Protein AF-A0A851CUE0-F1 (afdb_monomer_lite)

Radius of gyration: 18.47 Å; chains: 1; bounding box: 61×40×38 Å

Foldseek 3Di:
DDDDDDDDPPPPPVCVVQVLPLPDPQPPDDPDDDPVSVQVNVQVVLCSLLPPQPPQDRPHPPPSCQLLLSLVSNLCSVVVPLDDSVPDDSVPSVVSNVSSVVSD

InterPro domains:
  IPR001715 Calponin homology domain [PF00307] (38-104)
  IPR001715 Calponin homology domain [PS50021] (36-104)
  IPR036872 CH domain superfamily [G3DSA:1.10.418.10] (35-104)
  IPR036872 CH domain superfamily [SSF47576] (30-104)
  IPR050540 F-actin Monooxygenase Mical [PTHR23167] (35-104)

pLDDT: mean 77.28, std 21.57, range [30.95, 95.94]

Secondary structure (DSSP, 8-state):
--------SSSSHHHHHT----SSPPP-------HHHHHHHHHHHHHHHTTT-TT----SSSGGGTTSHHHHHHHHTT-TTSS-GGG--TT-HHHHHHHHHHH-

Sequence (104 aa):
RQHAGSRAYGRSAILEKFGGAAKGPAPHLRRSGGAATVKTMLLEWCRARTRGYPNVDVQNFSGSWGSGLAFCALLHSFFPDAFDFGALEPDTRRHNFALAFATA

Structure (mmCIF, N/CA/C/O backbone):
data_AF-A0A851CUE0-F1
#
_entry.id   AF-A0A851CUE0-F1
#
loop_
_atom_site.group_PDB
_atom_site.id
_atom_site.type_symbol
_atom_site.label_atom_id
_atom_site.label_alt_id
_atom_site.label_comp_id
_atom_site.label_asym_id
_atom_site.label_entity_id
_atom_site.label_seq_id
_atom_site.pdbx_PDB_ins_code
_atom_site.Cartn_x
_atom_site.Cartn_y
_atom_site.Cartn_z
_atom_site.occupancy
_atom_site.B_iso_or_equiv
_atom_site.auth_seq_id
_atom_site.auth_comp_id
_atom_site.auth_asym_id
_atom_site.auth_atom_id
_atom_site.pdbx_PDB_model_num
ATOM 1 N N . ARG A 1 1 ? -49.590 29.820 12.845 1.00 36.06 1 ARG A N 1
ATOM 2 C CA . ARG A 1 1 ? -49.444 28.612 13.696 1.00 36.06 1 ARG A CA 1
ATOM 3 C C . ARG A 1 1 ? -48.078 28.010 13.405 1.00 36.06 1 ARG A C 1
ATOM 5 O O . ARG A 1 1 ? -47.671 28.008 12.255 1.00 36.06 1 ARG A O 1
ATOM 12 N N . GLN A 1 2 ? -47.366 27.666 14.470 1.00 38.31 2 GLN A N 1
ATOM 13 C CA . GLN A 1 2 ? -45.944 27.330 14.535 1.00 38.31 2 GLN A CA 1
ATOM 14 C C . GLN A 1 2 ? -45.619 26.023 13.794 1.00 38.31 2 GLN A C 1
ATOM 16 O O . GLN A 1 2 ? -46.457 25.132 13.782 1.00 38.31 2 GLN A O 1
ATOM 21 N N . HIS A 1 3 ? -44.397 25.890 13.271 1.00 31.59 3 HIS A N 1
ATOM 22 C CA . HIS A 1 3 ? -43.470 24.858 13.749 1.00 31.59 3 HIS A CA 1
ATOM 23 C C . HIS A 1 3 ? -42.019 25.233 13.412 1.00 31.59 3 HIS A C 1
ATOM 25 O O . HIS A 1 3 ? -41.654 25.488 12.268 1.00 31.59 3 HIS A O 1
ATOM 31 N N . ALA A 1 4 ? -41.226 25.308 14.476 1.00 36.03 4 ALA A N 1
ATOM 32 C CA . ALA A 1 4 ? -39.789 25.506 14.505 1.00 36.03 4 ALA A CA 1
ATOM 33 C C . ALA A 1 4 ? -39.042 24.196 14.205 1.00 36.03 4 ALA A C 1
ATOM 35 O O . ALA A 1 4 ? -39.575 23.114 14.451 1.00 36.03 4 ALA A O 1
ATOM 36 N N . GLY A 1 5 ? -37.778 24.300 13.782 1.00 30.95 5 GLY A N 1
ATOM 37 C CA . GLY A 1 5 ? -36.873 23.151 13.745 1.00 30.95 5 GLY A CA 1
ATOM 38 C C . GLY A 1 5 ? -35.590 23.352 12.940 1.00 30.95 5 GLY A C 1
ATOM 39 O O . GLY A 1 5 ? -35.399 22.694 11.926 1.00 30.95 5 GLY A O 1
ATOM 40 N N . SER A 1 6 ? -34.677 24.212 13.404 1.00 46.62 6 SER A N 1
ATOM 41 C CA . SER A 1 6 ? -33.253 24.114 13.038 1.00 46.62 6 SER A CA 1
ATOM 42 C C . SER A 1 6 ? -32.718 22.728 13.401 1.00 46.62 6 SER A C 1
ATOM 44 O O . SER A 1 6 ? -32.863 22.342 14.560 1.00 46.62 6 SER A O 1
ATOM 46 N N . ARG A 1 7 ? -32.017 22.031 12.489 1.00 35.38 7 ARG A N 1
ATOM 47 C CA . ARG A 1 7 ? -30.868 21.166 12.845 1.00 35.38 7 ARG A CA 1
ATOM 48 C C . ARG A 1 7 ? -30.096 20.616 11.633 1.00 35.38 7 ARG A C 1
ATOM 50 O O . ARG A 1 7 ? -30.498 19.662 10.987 1.00 35.38 7 ARG A O 1
ATOM 57 N N . ALA A 1 8 ? -28.911 21.195 11.438 1.00 44.97 8 ALA A N 1
ATOM 58 C CA . ALA A 1 8 ? -27.653 20.493 11.171 1.00 44.97 8 ALA A CA 1
ATOM 59 C C . ALA A 1 8 ? -27.599 19.491 9.994 1.00 44.97 8 ALA A C 1
ATOM 61 O O . ALA A 1 8 ? -27.353 18.302 10.191 1.00 44.97 8 ALA A O 1
ATOM 62 N N . TYR A 1 9 ? -27.637 19.999 8.760 1.00 41.44 9 TYR A N 1
ATOM 63 C CA . TYR A 1 9 ? -27.156 19.281 7.567 1.00 41.44 9 TYR A CA 1
ATOM 64 C C . TYR A 1 9 ? -25.620 19.338 7.482 1.00 41.44 9 TYR A C 1
ATOM 66 O O . TYR A 1 9 ? -25.039 19.960 6.602 1.00 41.44 9 TYR A O 1
ATOM 74 N N . GLY A 1 10 ? -24.932 18.771 8.474 1.00 49.66 10 GLY A N 1
ATOM 75 C CA . GLY A 1 10 ? -23.477 18.941 8.570 1.00 49.66 10 GLY A CA 1
ATOM 76 C C . GLY A 1 10 ? -22.710 17.795 9.204 1.00 49.66 10 GLY A C 1
ATOM 77 O O . GLY A 1 10 ? -21.535 17.966 9.505 1.00 49.66 10 GLY A O 1
ATOM 78 N N . ARG A 1 11 ? -23.345 16.644 9.466 1.00 48.44 11 ARG A N 1
ATOM 79 C CA . ARG A 1 11 ? -22.667 15.545 10.179 1.00 48.44 11 ARG A CA 1
ATOM 80 C C . ARG A 1 11 ? -22.729 14.182 9.487 1.00 48.44 11 ARG A C 1
ATOM 82 O O . ARG A 1 11 ? -21.848 13.373 9.745 1.00 48.44 11 ARG A O 1
ATOM 89 N N . SER A 1 12 ? -23.676 13.940 8.578 1.00 41.19 12 SER A N 1
ATOM 90 C CA . SER A 1 12 ? -23.880 12.593 8.011 1.00 41.19 12 SER A CA 1
ATOM 91 C C . SER A 1 12 ? -23.150 12.324 6.688 1.00 41.19 12 SER A C 1
ATOM 93 O O . SER A 1 12 ? -22.852 11.174 6.396 1.00 41.19 12 SER A O 1
ATOM 95 N N . ALA A 1 13 ? -22.780 13.348 5.911 1.00 47.41 13 ALA A N 1
ATOM 96 C CA . ALA A 1 13 ? -22.166 13.135 4.590 1.00 4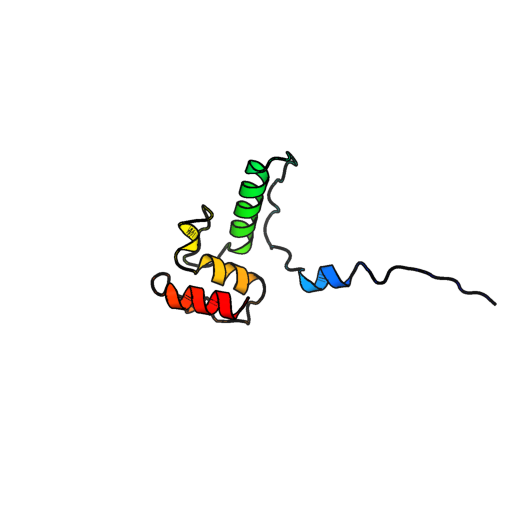7.41 13 ALA A CA 1
ATOM 97 C C . ALA A 1 13 ? -20.684 12.706 4.641 1.00 47.41 13 ALA A C 1
ATOM 99 O O . ALA A 1 13 ? -20.162 12.139 3.684 1.00 47.41 13 ALA A O 1
ATOM 100 N N . ILE A 1 14 ? -19.993 12.962 5.757 1.00 49.25 14 ILE A N 1
ATOM 101 C CA . ILE A 1 14 ? -18.577 12.588 5.924 1.00 49.25 14 ILE A CA 1
ATOM 102 C C . ILE A 1 14 ? -18.446 11.113 6.341 1.00 49.25 14 ILE A C 1
ATOM 104 O O . ILE A 1 14 ? -17.440 10.479 6.032 1.00 49.25 14 ILE A O 1
ATOM 108 N N . LEU A 1 15 ? -19.474 10.545 6.987 1.00 47.97 15 LEU A N 1
ATOM 109 C CA . LEU A 1 15 ? -19.458 9.151 7.435 1.00 47.97 15 LEU A CA 1
ATOM 110 C C . LEU A 1 15 ? -19.690 8.162 6.281 1.00 47.97 15 LEU A C 1
ATOM 112 O O . LEU A 1 15 ? -19.143 7.067 6.325 1.00 47.97 15 LEU A O 1
ATOM 116 N N . GLU A 1 16 ? -20.426 8.550 5.234 1.00 47.41 16 GLU A N 1
ATOM 117 C CA . GLU A 1 16 ? -20.570 7.708 4.036 1.00 47.41 16 GLU A CA 1
ATOM 118 C C . GLU A 1 16 ? -19.338 7.762 3.125 1.00 47.41 16 GLU A C 1
ATOM 120 O O . GLU A 1 16 ? -18.909 6.731 2.619 1.00 47.41 16 GLU A O 1
ATOM 125 N N . LYS A 1 17 ? -18.705 8.933 2.956 1.00 45.69 17 LYS A N 1
ATOM 126 C CA . LYS A 1 17 ? -17.577 9.084 2.016 1.00 45.69 17 LYS A CA 1
ATOM 127 C C . LYS A 1 17 ? -16.263 8.423 2.448 1.00 45.69 17 LYS A C 1
ATOM 129 O O . LYS A 1 17 ? -15.412 8.195 1.598 1.00 45.69 17 LYS A O 1
ATOM 134 N N . PHE A 1 18 ? -16.085 8.110 3.732 1.00 47.34 18 PHE A N 1
ATOM 135 C CA . PHE A 1 18 ? -14.858 7.477 4.247 1.00 47.34 18 PHE A CA 1
ATOM 136 C C . PHE A 1 18 ? -15.142 6.303 5.205 1.00 47.34 18 PHE A C 1
ATOM 138 O O . PHE A 1 18 ? -14.264 5.855 5.945 1.00 47.34 18 PHE A O 1
ATOM 145 N N . GLY A 1 19 ? -16.374 5.786 5.191 1.00 40.72 19 GLY A N 1
ATOM 146 C CA . GLY A 1 19 ? -16.902 4.780 6.113 1.00 40.72 19 GLY A CA 1
ATOM 147 C C . GLY A 1 19 ? -16.506 3.337 5.809 1.00 40.72 19 GLY A C 1
ATOM 148 O O . GLY A 1 19 ? -17.349 2.448 5.840 1.00 40.72 19 GLY A O 1
ATOM 149 N N . GLY A 1 20 ? -15.229 3.067 5.552 1.00 40.97 20 GLY A N 1
ATOM 150 C CA . GLY A 1 20 ? -14.709 1.705 5.611 1.00 40.97 20 GLY A CA 1
ATOM 151 C C . GLY A 1 20 ? -14.307 1.378 7.044 1.00 40.97 20 GLY A C 1
ATOM 152 O O . GLY A 1 20 ? -13.146 1.572 7.401 1.00 40.97 20 GLY A O 1
ATOM 153 N N . ALA A 1 21 ? -15.234 0.893 7.875 1.00 45.53 21 ALA A N 1
ATOM 154 C CA . ALA A 1 21 ? -14.877 0.321 9.171 1.00 45.53 21 ALA A CA 1
ATOM 155 C C . ALA A 1 21 ? -13.848 -0.793 8.930 1.00 45.53 21 ALA A C 1
ATOM 157 O O . ALA A 1 21 ? -14.167 -1.823 8.336 1.00 45.53 21 ALA A O 1
ATOM 158 N N . ALA A 1 22 ? -12.593 -0.561 9.324 1.00 53.12 22 ALA A N 1
ATOM 159 C CA . ALA A 1 22 ? -11.568 -1.590 9.283 1.00 53.12 22 ALA A CA 1
ATOM 160 C C . ALA A 1 22 ? -12.085 -2.765 10.122 1.00 53.12 22 ALA A C 1
ATOM 162 O O . ALA A 1 22 ? -12.232 -2.642 11.337 1.00 53.12 22 ALA A O 1
ATOM 163 N N . LYS A 1 23 ? -12.441 -3.877 9.471 1.00 49.34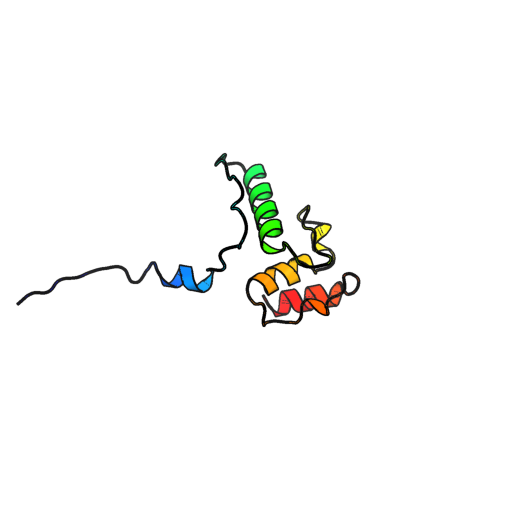 23 LYS A N 1
ATOM 164 C CA . LYS A 1 23 ? -12.879 -5.102 10.143 1.00 49.34 23 LYS A CA 1
ATOM 165 C C . LYS A 1 23 ? -11.659 -5.734 10.813 1.00 49.34 23 LYS A C 1
ATOM 167 O O . LYS A 1 23 ? -11.011 -6.618 10.268 1.00 49.34 23 LYS A O 1
ATOM 172 N N . GLY A 1 24 ? -11.308 -5.225 11.984 1.00 51.88 24 GLY A N 1
ATOM 173 C CA . GLY A 1 24 ? -10.215 -5.709 12.811 1.00 51.88 24 GLY A CA 1
ATOM 174 C C . GLY A 1 24 ? -10.284 -5.055 14.188 1.00 51.88 24 GLY A C 1
ATOM 175 O O . GLY A 1 24 ? -10.837 -3.960 14.303 1.00 51.88 24 GLY A O 1
ATOM 176 N N . PRO A 1 25 ? -9.771 -5.711 15.243 1.00 43.94 25 PRO A N 1
ATOM 177 C CA . PRO A 1 25 ? -9.709 -5.103 16.565 1.00 43.94 25 PRO A CA 1
ATOM 178 C C . PRO A 1 25 ? -9.009 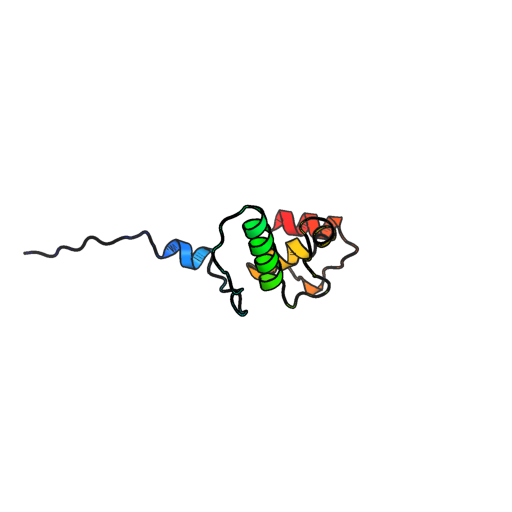-3.748 16.448 1.00 43.94 25 PRO A C 1
ATOM 180 O O . PRO A 1 25 ? -7.897 -3.665 15.919 1.00 43.94 25 PRO A O 1
ATOM 183 N N . ALA A 1 26 ? -9.698 -2.689 16.878 1.00 53.94 26 ALA A N 1
ATOM 184 C CA . ALA A 1 26 ? -9.127 -1.353 16.908 1.00 53.94 26 ALA A CA 1
ATOM 185 C C . ALA A 1 26 ? -7.824 -1.414 17.721 1.00 53.94 26 ALA A C 1
ATOM 187 O O . ALA A 1 26 ? -7.835 -1.995 18.812 1.00 53.94 26 ALA A O 1
ATOM 188 N N . PRO A 1 27 ? -6.706 -0.867 17.210 1.00 56.97 27 PRO A N 1
ATOM 189 C CA . PRO A 1 27 ? -5.459 -0.861 17.958 1.00 56.97 27 PRO A CA 1
ATOM 190 C C . PRO A 1 27 ? -5.712 -0.218 19.324 1.00 56.97 27 PRO A C 1
ATOM 192 O O . PRO A 1 27 ? -6.437 0.777 19.420 1.00 56.97 27 PRO A O 1
ATOM 195 N N . HIS A 1 28 ? -5.173 -0.822 20.388 1.00 57.12 28 HIS A N 1
ATOM 196 C CA . HIS A 1 28 ? -5.311 -0.344 21.764 1.00 57.12 28 HIS A CA 1
ATOM 197 C C . HIS A 1 28 ? -4.588 0.999 21.921 1.00 57.12 28 HIS A C 1
ATOM 199 O O . HIS A 1 28 ? -3.462 1.096 22.405 1.00 57.12 28 HIS A O 1
ATOM 205 N N . LEU A 1 29 ? -5.256 2.056 21.473 1.00 56.53 29 LEU A N 1
ATOM 206 C CA . LEU A 1 29 ? -4.688 3.374 21.327 1.00 56.53 29 LEU A CA 1
ATOM 207 C C . LEU A 1 29 ? -4.713 4.113 22.667 1.00 56.53 29 LEU A C 1
ATOM 209 O O . LEU A 1 29 ? -5.663 4.831 22.988 1.00 56.53 29 LEU A O 1
ATOM 213 N N . ARG A 1 30 ? -3.652 3.969 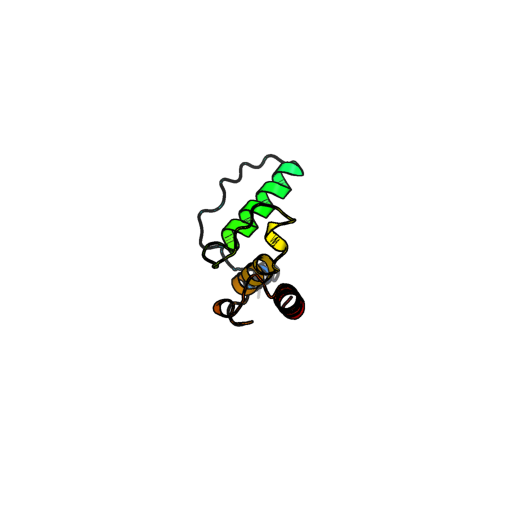23.467 1.00 60.22 30 ARG A N 1
ATOM 214 C CA . ARG A 1 30 ? -3.433 4.868 24.608 1.00 60.22 30 ARG A CA 1
ATOM 215 C C . ARG A 1 30 ? -2.982 6.224 24.068 1.00 60.22 30 ARG A C 1
ATOM 217 O O . ARG A 1 30 ? -1.903 6.359 23.501 1.00 60.22 30 ARG A O 1
ATOM 224 N N . ARG A 1 31 ? -3.842 7.231 24.231 1.00 55.41 31 ARG A N 1
ATOM 225 C CA . ARG A 1 31 ? -3.625 8.626 23.823 1.00 55.41 31 ARG A CA 1
ATOM 226 C C . ARG A 1 31 ? -2.443 9.232 24.594 1.00 55.41 31 ARG A C 1
ATOM 228 O O . ARG A 1 31 ? -2.630 9.824 25.648 1.00 55.41 31 ARG A O 1
ATOM 235 N N . SER A 1 32 ? -1.232 9.080 24.067 1.00 59.12 32 SER A N 1
ATOM 236 C CA . SER A 1 32 ? -0.029 9.789 24.513 1.00 59.12 32 SER A CA 1
ATOM 237 C C . SER A 1 32 ? 0.533 10.559 23.318 1.00 59.12 32 SER A C 1
ATOM 239 O O . SER A 1 32 ? 1.091 9.980 22.387 1.00 59.12 32 SER A O 1
ATOM 241 N N . GLY A 1 33 ? 0.254 11.863 23.273 1.00 63.53 33 GLY A N 1
ATOM 242 C CA . GLY A 1 33 ? 0.532 12.724 22.125 1.00 63.53 33 GLY A CA 1
ATOM 243 C C . GLY A 1 33 ? 2.026 12.974 21.925 1.00 63.53 33 GLY A C 1
ATOM 244 O O . GLY A 1 33 ? 2.649 13.671 22.716 1.00 63.53 33 GLY A O 1
ATOM 245 N N . GLY A 1 34 ? 2.575 12.440 20.835 1.00 71.81 34 GLY A N 1
ATOM 246 C CA . GLY A 1 34 ? 3.922 12.716 20.340 1.00 71.81 34 GLY A CA 1
ATOM 247 C C . GLY A 1 34 ? 4.050 12.286 18.876 1.00 71.81 34 GLY A C 1
ATOM 248 O O . GLY A 1 34 ? 3.344 11.380 18.434 1.00 71.81 34 GLY A O 1
ATOM 249 N N . ALA A 1 35 ? 4.934 12.919 18.097 1.00 66.81 35 ALA A N 1
ATOM 250 C CA . ALA A 1 35 ? 5.107 12.606 16.670 1.00 66.81 35 ALA A CA 1
ATOM 251 C C . ALA A 1 35 ? 5.554 11.150 16.423 1.00 66.81 35 ALA A C 1
ATOM 253 O O . ALA A 1 35 ? 5.149 10.536 15.436 1.00 66.81 35 ALA A O 1
ATOM 254 N N . ALA A 1 36 ? 6.344 10.577 17.341 1.00 69.25 36 ALA A N 1
ATOM 255 C CA . ALA A 1 36 ? 6.687 9.155 17.333 1.00 69.25 36 ALA A CA 1
ATOM 256 C C . ALA A 1 36 ? 5.438 8.274 17.514 1.00 69.25 36 ALA A C 1
ATOM 258 O O . ALA A 1 36 ? 5.261 7.314 16.770 1.00 69.25 36 ALA A O 1
ATOM 259 N N . THR A 1 37 ? 4.523 8.659 18.411 1.00 81.38 37 THR A N 1
ATOM 260 C CA . THR A 1 37 ? 3.236 7.978 18.592 1.00 81.38 37 THR A CA 1
ATOM 261 C C . THR A 1 37 ? 2.389 8.050 17.324 1.00 81.38 37 THR A C 1
ATOM 263 O O . THR A 1 37 ? 1.877 7.029 16.885 1.00 81.38 37 THR A O 1
ATOM 266 N N . VAL A 1 38 ? 2.288 9.218 16.678 1.00 87.75 38 VAL A N 1
ATOM 267 C CA . VAL A 1 38 ? 1.489 9.384 15.447 1.00 87.75 38 VAL A CA 1
ATOM 268 C C . VAL A 1 38 ? 2.009 8.503 14.309 1.00 87.75 38 VAL A C 1
ATOM 270 O O . VAL A 1 38 ? 1.213 7.865 13.621 1.00 87.75 38 VAL A O 1
ATOM 273 N N . LYS A 1 39 ? 3.334 8.418 14.126 1.00 87.88 39 LYS A N 1
ATOM 274 C CA . LYS A 1 39 ? 3.933 7.524 13.120 1.00 87.88 39 LYS A CA 1
ATOM 275 C C . LYS A 1 39 ? 3.581 6.061 13.386 1.00 87.88 39 LYS A C 1
ATOM 277 O O . LYS A 1 39 ? 3.172 5.368 12.458 1.00 87.88 39 LYS A O 1
ATOM 282 N N . THR A 1 40 ? 3.695 5.609 14.633 1.00 88.50 40 THR A N 1
ATOM 283 C CA . THR A 1 40 ? 3.330 4.239 15.023 1.00 88.50 40 THR A CA 1
ATOM 284 C C . THR A 1 40 ? 1.849 3.966 14.780 1.00 88.50 40 THR A C 1
ATOM 286 O O . THR A 1 40 ? 1.507 2.950 14.186 1.00 88.50 40 THR A O 1
ATOM 289 N N . MET A 1 41 ? 0.972 4.902 15.147 1.00 89.25 41 MET A N 1
ATOM 290 C CA . MET A 1 41 ? -0.471 4.778 14.924 1.00 89.25 41 MET A CA 1
ATOM 291 C C . MET A 1 41 ? -0.827 4.650 13.444 1.00 89.25 41 MET A C 1
ATOM 293 O O . MET A 1 41 ? -1.652 3.821 13.070 1.00 89.25 41 MET A O 1
ATOM 297 N N . LEU A 1 42 ? -0.209 5.474 12.595 1.00 92.31 42 LEU A N 1
ATOM 298 C CA . LEU A 1 42 ? -0.433 5.412 11.156 1.00 92.31 42 LEU A CA 1
ATOM 299 C C . LEU A 1 42 ? 0.065 4.082 10.584 1.00 92.31 42 LEU A C 1
ATOM 301 O O . LEU A 1 42 ? -0.608 3.481 9.752 1.00 92.31 42 LEU A O 1
ATOM 305 N N . LEU A 1 43 ? 1.218 3.600 11.053 1.00 92.31 43 LEU A N 1
ATOM 306 C CA . LEU A 1 43 ? 1.766 2.322 10.617 1.00 92.31 43 LEU A CA 1
ATOM 307 C C . LEU A 1 43 ? 0.840 1.162 11.005 1.00 92.31 43 LEU A C 1
ATOM 309 O O . LEU A 1 43 ? 0.532 0.315 10.169 1.00 92.31 43 LEU A O 1
ATOM 313 N N . GLU A 1 44 ? 0.345 1.146 12.243 1.00 90.75 44 GLU A N 1
ATOM 314 C CA . GLU A 1 44 ? -0.639 0.161 12.702 1.00 90.75 44 GLU A CA 1
ATOM 315 C C . GLU A 1 44 ? -1.929 0.214 11.885 1.00 90.75 44 GLU A C 1
ATOM 317 O O . GLU A 1 44 ? -2.464 -0.828 11.508 1.00 90.75 44 GLU A O 1
ATOM 322 N N . TRP A 1 45 ? -2.406 1.414 11.557 1.00 92.12 45 TRP A N 1
ATOM 323 C CA . TRP A 1 45 ? -3.571 1.582 10.698 1.00 92.12 45 TRP A CA 1
ATOM 324 C C . TRP A 1 45 ? -3.338 1.002 9.298 1.00 92.12 45 TRP A C 1
ATOM 326 O O . TRP A 1 45 ? -4.173 0.233 8.816 1.00 92.12 45 TRP A O 1
ATOM 336 N N . CYS A 1 46 ? -2.189 1.284 8.672 1.00 94.62 46 CYS A N 1
ATOM 337 C CA . CYS A 1 46 ? -1.841 0.708 7.372 1.00 94.62 46 CYS A CA 1
ATOM 338 C C . CYS A 1 46 ? -1.836 -0.826 7.430 1.00 94.62 46 CYS A C 1
ATOM 340 O O . CYS A 1 46 ? -2.413 -1.478 6.559 1.00 94.62 46 CYS A O 1
ATOM 342 N N . ARG A 1 47 ? -1.253 -1.410 8.485 1.00 94.19 47 ARG A N 1
ATOM 343 C CA . ARG A 1 47 ? -1.229 -2.868 8.708 1.00 94.19 47 ARG A CA 1
ATOM 344 C C . ARG A 1 47 ? -2.624 -3.447 8.904 1.00 94.19 47 ARG A C 1
ATOM 346 O O . ARG A 1 47 ? -2.928 -4.513 8.382 1.00 94.19 47 ARG A O 1
ATOM 353 N N . ALA A 1 48 ? -3.480 -2.759 9.655 1.00 92.75 48 ALA A N 1
ATOM 354 C CA . ALA A 1 48 ? -4.850 -3.200 9.884 1.00 92.75 48 ALA A CA 1
ATOM 355 C C . ALA A 1 48 ? -5.670 -3.203 8.584 1.00 92.75 48 ALA A C 1
ATOM 357 O O . ALA A 1 48 ? -6.430 -4.138 8.351 1.00 92.75 48 ALA A O 1
ATOM 358 N N . ARG A 1 49 ? -5.492 -2.190 7.726 1.00 92.50 49 ARG A N 1
ATOM 359 C CA . ARG A 1 49 ? -6.211 -2.056 6.446 1.00 92.50 49 ARG A CA 1
ATOM 360 C C . ARG A 1 49 ? -5.721 -3.013 5.361 1.00 92.50 49 ARG A C 1
ATOM 362 O O . ARG A 1 49 ? -6.520 -3.436 4.536 1.00 92.50 49 ARG A O 1
ATOM 369 N N . THR A 1 50 ? -4.438 -3.361 5.373 1.00 93.81 50 THR A N 1
ATOM 370 C CA . THR A 1 50 ? -3.814 -4.272 4.394 1.00 93.81 50 THR A CA 1
ATOM 371 C C . THR A 1 50 ? -3.739 -5.723 4.874 1.0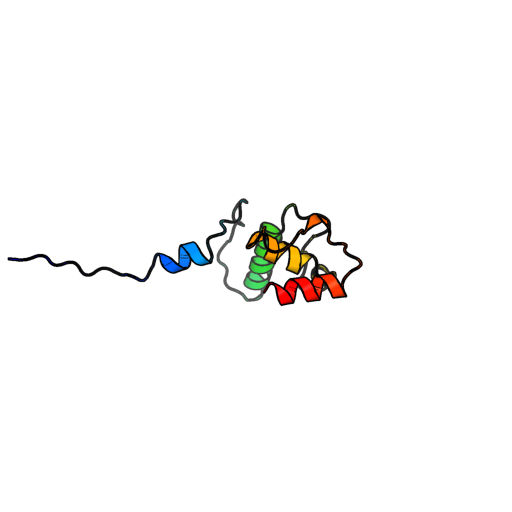0 93.81 50 THR A C 1
ATOM 373 O O . THR A 1 50 ? -3.147 -6.574 4.213 1.00 93.81 50 THR A O 1
ATOM 376 N N . ARG A 1 51 ? -4.363 -6.047 6.013 1.00 92.25 51 ARG A N 1
ATOM 377 C CA . ARG A 1 51 ? -4.387 -7.412 6.540 1.00 92.25 51 ARG A CA 1
ATOM 378 C C . ARG A 1 51 ? -5.084 -8.355 5.554 1.00 92.25 51 ARG A C 1
ATOM 380 O O . ARG A 1 51 ? -6.229 -8.121 5.183 1.00 92.25 51 ARG A O 1
ATOM 387 N N . GLY A 1 52 ? -4.408 -9.447 5.201 1.00 89.19 52 GLY A N 1
ATOM 388 C CA . GLY A 1 52 ? -4.941 -10.479 4.307 1.00 89.19 52 GLY A CA 1
ATOM 389 C C . GLY A 1 52 ? -4.630 -10.264 2.826 1.00 89.19 52 GLY A C 1
ATOM 390 O O . GLY A 1 52 ? -4.966 -11.131 2.027 1.00 89.19 52 GLY A O 1
ATOM 391 N N . TYR A 1 53 ? -3.960 -9.166 2.458 1.00 93.62 53 TYR A N 1
ATOM 392 C CA . TYR A 1 53 ? -3.440 -8.999 1.103 1.00 93.62 53 TYR A CA 1
ATOM 393 C C . TYR A 1 53 ? -2.157 -9.825 0.930 1.00 93.62 53 TYR A C 1
ATOM 395 O O . TYR A 1 53 ? -1.241 -9.702 1.752 1.00 93.62 53 TYR A O 1
ATOM 403 N N . PRO A 1 54 ? -2.066 -10.676 -0.107 1.00 91.19 54 PRO A N 1
ATOM 404 C CA . PRO A 1 54 ? -0.872 -11.473 -0.348 1.00 91.19 54 PRO A CA 1
ATOM 405 C C . PRO A 1 54 ? 0.314 -10.562 -0.670 1.00 91.19 54 PRO A C 1
ATOM 407 O O . PRO A 1 54 ? 0.158 -9.511 -1.289 1.00 91.19 54 PRO A O 1
ATOM 410 N N . ASN A 1 55 ? 1.509 -10.971 -0.242 1.00 90.81 55 ASN A N 1
ATOM 411 C CA . ASN A 1 55 ? 2.766 -10.263 -0.510 1.00 90.81 55 ASN A CA 1
ATOM 412 C C . ASN A 1 55 ? 2.829 -8.814 0.025 1.00 90.81 55 ASN A C 1
ATOM 414 O O . ASN A 1 55 ? 3.697 -8.040 -0.383 1.00 90.81 55 ASN A O 1
ATOM 418 N N . VAL A 1 56 ? 1.943 -8.445 0.960 1.00 94.44 56 VAL A N 1
ATOM 419 C CA . VAL A 1 56 ? 1.926 -7.128 1.609 1.00 94.44 56 VAL A CA 1
ATOM 420 C C . VAL A 1 56 ? 2.157 -7.272 3.107 1.00 94.44 56 VAL A C 1
ATOM 422 O O . VAL A 1 56 ? 1.308 -7.762 3.846 1.00 94.44 56 VAL A O 1
ATOM 425 N N . ASP A 1 57 ? 3.306 -6.776 3.561 1.00 93.12 57 ASP A N 1
ATOM 426 C CA . ASP A 1 57 ? 3.624 -6.635 4.979 1.00 93.12 57 ASP A CA 1
ATOM 427 C C . ASP A 1 57 ? 4.228 -5.248 5.261 1.00 93.12 57 ASP A C 1
ATOM 429 O O . ASP A 1 57 ? 5.389 -4.949 4.953 1.00 93.12 57 ASP A O 1
ATOM 433 N N . VAL A 1 58 ? 3.403 -4.360 5.824 1.00 93.50 58 VAL A N 1
ATOM 434 C CA . VAL A 1 58 ? 3.779 -2.965 6.083 1.00 93.50 58 VAL A CA 1
ATOM 435 C C . VAL A 1 58 ? 4.491 -2.855 7.433 1.00 93.50 58 VAL A C 1
ATOM 437 O O . VAL A 1 58 ? 3.858 -2.790 8.482 1.00 93.50 58 VAL A O 1
ATOM 440 N N . GLN A 1 59 ? 5.822 -2.801 7.412 1.00 93.00 59 GLN A N 1
ATOM 441 C CA . GLN A 1 59 ? 6.670 -2.718 8.611 1.00 93.00 59 GLN A CA 1
ATOM 442 C C . GLN A 1 59 ? 7.288 -1.331 8.821 1.00 93.00 59 GLN A C 1
ATOM 444 O O . GLN A 1 59 ? 7.744 -1.003 9.913 1.00 93.00 59 GLN A O 1
ATOM 449 N N . ASN A 1 60 ? 7.325 -0.503 7.780 1.00 92.00 60 ASN A N 1
ATOM 450 C CA . ASN A 1 60 ? 7.898 0.842 7.808 1.00 92.00 60 ASN A CA 1
ATOM 451 C C . ASN A 1 60 ? 7.277 1.716 6.708 1.00 92.00 60 ASN A C 1
ATOM 453 O O . ASN A 1 60 ? 6.449 1.241 5.938 1.00 92.00 60 ASN A O 1
ATOM 457 N N . PHE A 1 61 ? 7.685 2.986 6.623 1.00 92.69 61 PHE A N 1
ATOM 458 C CA . PHE A 1 61 ? 7.269 3.936 5.576 1.00 92.69 61 PHE A CA 1
ATOM 459 C C . PHE A 1 61 ? 8.263 4.042 4.405 1.00 92.69 61 PHE A C 1
ATOM 461 O O . PHE A 1 61 ? 8.253 5.031 3.680 1.00 92.69 61 PHE A O 1
ATOM 468 N N . SER A 1 62 ? 9.152 3.060 4.236 1.00 90.94 62 SER A N 1
ATOM 469 C CA . SER A 1 62 ? 10.169 3.056 3.179 1.00 90.94 62 SER A CA 1
ATOM 470 C C . SER A 1 62 ? 10.143 1.744 2.393 1.00 90.94 62 SER A C 1
ATOM 472 O O . SER A 1 62 ? 9.369 1.610 1.448 1.00 90.94 62 SER A O 1
ATOM 474 N N . GLY A 1 63 ? 10.949 0.757 2.791 1.00 90.69 63 GLY A N 1
ATOM 475 C CA . GLY A 1 63 ? 11.128 -0.510 2.080 1.00 90.69 63 GLY A CA 1
ATOM 476 C C . GLY A 1 63 ? 9.827 -1.279 1.838 1.00 90.69 63 GLY A C 1
ATOM 477 O O . GLY A 1 63 ? 9.633 -1.789 0.738 1.00 90.69 63 GLY A O 1
ATOM 478 N N . SER A 1 64 ? 8.897 -1.281 2.801 1.00 92.75 64 SER A N 1
ATOM 479 C CA . SER A 1 64 ? 7.598 -1.966 2.664 1.00 92.75 64 SER A CA 1
ATOM 480 C C . SER A 1 64 ? 6.715 -1.421 1.536 1.00 92.75 64 SER A C 1
ATOM 482 O O . SER A 1 64 ? 5.788 -2.095 1.102 1.00 92.75 64 SER A O 1
ATOM 484 N N . TRP A 1 65 ? 6.994 -0.212 1.050 1.00 94.12 65 TRP A N 1
ATOM 485 C CA . TRP A 1 65 ? 6.238 0.440 -0.022 1.00 94.12 65 TRP A CA 1
ATOM 486 C C . TRP A 1 65 ? 6.953 0.350 -1.365 1.00 94.12 65 TRP A C 1
ATOM 488 O O . TRP A 1 65 ? 6.391 0.727 -2.389 1.00 94.12 65 TRP A O 1
ATOM 498 N N . GLY A 1 66 ? 8.186 -0.163 -1.374 1.00 93.62 66 GLY A N 1
ATOM 499 C CA . GLY A 1 66 ? 9.056 -0.157 -2.540 1.00 93.62 66 GLY A CA 1
ATOM 500 C C . GLY A 1 66 ? 8.511 -0.951 -3.723 1.00 93.62 66 GLY A C 1
ATOM 501 O O . GLY A 1 66 ? 8.789 -0.573 -4.851 1.00 93.62 66 GLY A O 1
ATOM 502 N N . SER A 1 67 ? 7.732 -2.014 -3.505 1.00 92.94 67 SER A N 1
ATOM 503 C CA . SER A 1 67 ? 7.107 -2.806 -4.581 1.00 92.94 67 SER A CA 1
ATOM 504 C C . SER A 1 67 ? 5.842 -2.166 -5.169 1.00 92.94 67 SER A C 1
ATOM 506 O O . SER A 1 67 ? 5.346 -2.633 -6.188 1.00 92.94 67 SER A O 1
ATOM 508 N N . GLY A 1 68 ? 5.288 -1.128 -4.534 1.00 94.44 68 GLY A N 1
ATOM 509 C CA . GLY A 1 68 ? 4.000 -0.530 -4.903 1.00 94.44 68 GLY A CA 1
ATOM 510 C C . GLY A 1 68 ? 2.765 -1.320 -4.438 1.00 94.44 68 GLY A C 1
ATOM 511 O O . GLY A 1 68 ? 1.670 -0.757 -4.404 1.00 94.44 68 GLY A O 1
ATOM 512 N N . LEU A 1 69 ? 2.918 -2.577 -3.996 1.00 95.94 69 LEU A N 1
ATOM 513 C CA . LEU A 1 69 ? 1.789 -3.415 -3.561 1.00 95.94 69 LEU A CA 1
ATOM 514 C C . LEU A 1 69 ? 1.099 -2.887 -2.299 1.00 95.94 69 LEU A C 1
ATOM 516 O O . LEU A 1 69 ? -0.118 -2.976 -2.193 1.00 95.94 69 LEU A O 1
ATOM 520 N N . ALA A 1 70 ? 1.839 -2.279 -1.366 1.00 95.81 70 ALA A N 1
ATOM 521 C CA . ALA A 1 70 ? 1.243 -1.679 -0.169 1.00 95.81 70 ALA A CA 1
ATOM 522 C C . ALA A 1 70 ? 0.277 -0.524 -0.508 1.00 95.81 70 ALA A C 1
ATOM 524 O O . ALA A 1 70 ? -0.772 -0.397 0.124 1.00 95.81 70 ALA A O 1
ATOM 525 N N . PHE A 1 71 ? 0.590 0.281 -1.534 1.00 95.12 71 PHE A N 1
ATOM 526 C CA . PHE A 1 71 ? -0.322 1.316 -2.032 1.00 95.12 71 PHE A CA 1
ATOM 527 C C . PHE A 1 71 ? -1.544 0.699 -2.711 1.00 95.12 71 PHE A C 1
ATOM 529 O O . PHE A 1 71 ? -2.669 1.083 -2.394 1.00 95.12 71 PHE A O 1
ATOM 536 N N . CYS A 1 72 ? -1.331 -0.294 -3.579 1.00 95.31 72 CYS A N 1
ATOM 537 C CA . CYS A 1 72 ? -2.420 -1.001 -4.253 1.00 95.31 72 CYS A CA 1
ATOM 538 C C . CYS A 1 72 ? -3.377 -1.652 -3.238 1.00 95.31 72 CYS A C 1
ATOM 540 O O . CYS A 1 72 ? -4.586 -1.481 -3.340 1.00 95.31 72 CYS A O 1
ATOM 542 N N . ALA A 1 73 ? -2.857 -2.317 -2.204 1.00 95.62 73 ALA A N 1
ATOM 543 C CA . ALA A 1 73 ? -3.666 -2.973 -1.177 1.00 95.62 73 ALA A CA 1
ATOM 544 C C . ALA A 1 73 ? -4.477 -1.967 -0.355 1.00 95.62 73 ALA A C 1
ATOM 546 O O . ALA A 1 73 ? -5.642 -2.209 -0.035 1.00 95.62 73 ALA A O 1
ATOM 547 N N . LEU A 1 74 ? -3.887 -0.812 -0.027 1.00 94.62 74 LEU A N 1
ATOM 548 C CA . LEU A 1 74 ? -4.618 0.248 0.660 1.00 94.62 74 LEU A CA 1
ATOM 549 C C . LEU A 1 74 ? -5.748 0.799 -0.200 1.00 94.62 74 LEU A C 1
ATOM 551 O O . LEU A 1 74 ? -6.861 0.901 0.306 1.00 94.62 74 LEU A O 1
ATOM 555 N N . LEU A 1 75 ? -5.501 1.109 -1.471 1.00 93.56 75 LEU A N 1
ATOM 556 C CA . LEU A 1 75 ? -6.531 1.623 -2.378 1.00 93.56 75 LEU A CA 1
ATOM 557 C C . LEU A 1 75 ? -7.645 0.599 -2.601 1.00 93.56 75 LEU A C 1
ATOM 559 O O . LEU A 1 75 ? -8.814 0.929 -2.418 1.00 93.56 75 LEU A O 1
ATOM 563 N N . HIS A 1 76 ? -7.286 -0.659 -2.856 1.00 94.12 76 HIS A N 1
ATOM 564 C CA . HIS A 1 76 ? -8.234 -1.762 -3.007 1.00 94.12 76 HIS A CA 1
ATOM 565 C C . HIS A 1 76 ? -9.060 -2.001 -1.728 1.00 94.12 76 HIS A C 1
ATOM 567 O O . HIS A 1 76 ? -10.226 -2.378 -1.791 1.00 94.12 76 HIS A O 1
ATOM 573 N N . SER A 1 77 ? -8.518 -1.695 -0.539 1.00 92.12 77 SER A N 1
ATOM 574 C CA . SER A 1 77 ? -9.292 -1.750 0.713 1.00 92.12 77 SER A CA 1
ATOM 575 C C . SER A 1 77 ? -10.432 -0.720 0.786 1.00 92.12 77 SER A C 1
ATOM 577 O O . SER A 1 77 ? -11.343 -0.875 1.604 1.00 92.12 77 SER A O 1
ATOM 579 N N . PHE A 1 78 ? -10.367 0.361 -0.000 1.00 90.69 78 PHE A N 1
ATOM 580 C CA . PHE A 1 78 ? -11.431 1.367 -0.120 1.00 90.69 78 PHE A CA 1
ATOM 581 C C . PHE A 1 78 ? -12.298 1.136 -1.357 1.00 90.69 78 PHE A C 1
ATOM 583 O O . PHE A 1 78 ? -13.513 1.290 -1.277 1.00 90.69 78 PHE A O 1
ATOM 590 N N . PHE A 1 79 ? -11.674 0.748 -2.467 1.00 91.31 79 PHE A N 1
ATOM 591 C CA . PHE A 1 79 ? -12.304 0.561 -3.768 1.00 91.31 79 PHE A CA 1
ATOM 592 C C . PHE A 1 79 ? -11.946 -0.832 -4.308 1.00 91.31 79 PHE A C 1
ATOM 594 O O . PHE A 1 79 ? -11.059 -0.947 -5.155 1.00 91.31 79 PHE A O 1
ATOM 601 N N . PRO A 1 80 ? -12.594 -1.900 -3.810 1.00 90.50 80 PRO A N 1
ATOM 602 C CA . PRO A 1 80 ? -12.283 -3.267 -4.236 1.00 90.50 80 PRO A CA 1
ATOM 603 C C . PRO A 1 80 ? -12.563 -3.502 -5.728 1.00 90.50 80 PRO A C 1
ATOM 605 O O . PRO A 1 80 ? -11.964 -4.380 -6.330 1.00 90.50 80 PRO A O 1
ATOM 608 N N . ASP A 1 81 ? -13.425 -2.689 -6.341 1.00 90.25 81 ASP A N 1
AT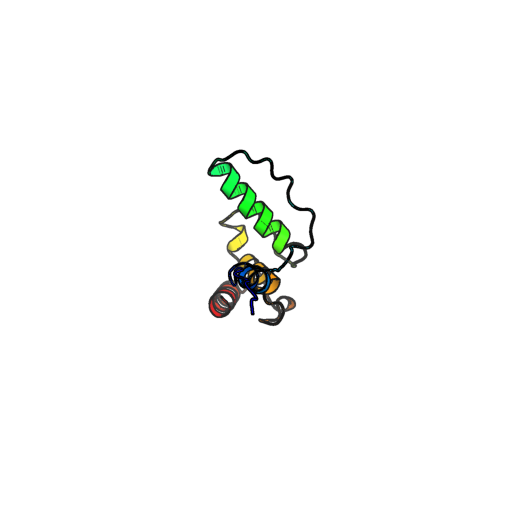OM 609 C CA . ASP A 1 81 ? -13.786 -2.811 -7.758 1.00 90.25 81 ASP A CA 1
ATOM 610 C C . ASP A 1 81 ? -12.882 -1.986 -8.696 1.00 90.25 81 ASP A C 1
ATOM 612 O O . ASP A 1 81 ? -13.120 -1.944 -9.902 1.00 90.25 81 ASP A O 1
ATOM 616 N N . ALA A 1 82 ? -11.865 -1.287 -8.174 1.00 90.19 82 ALA A N 1
ATOM 617 C CA . ALA A 1 82 ? -11.016 -0.417 -8.992 1.00 90.19 82 ALA A CA 1
ATOM 618 C C . ALA A 1 82 ? -10.061 -1.199 -9.911 1.00 90.19 82 ALA A C 1
ATOM 620 O O . ALA A 1 82 ? -9.766 -0.752 -11.019 1.00 90.19 82 ALA A O 1
ATOM 621 N N . PHE A 1 83 ? -9.558 -2.344 -9.444 1.00 92.06 83 PHE A N 1
ATOM 622 C CA . PHE A 1 83 ? -8.649 -3.220 -10.181 1.00 92.06 83 PHE A CA 1
ATOM 623 C C . PHE A 1 83 ? -8.541 -4.585 -9.496 1.00 92.06 83 PHE A C 1
ATOM 625 O O . PHE A 1 83 ? -8.805 -4.708 -8.304 1.00 92.06 83 PHE A O 1
ATOM 632 N N . ASP A 1 84 ? -8.089 -5.602 -10.230 1.00 92.62 84 ASP A N 1
ATOM 633 C CA . ASP A 1 84 ? -7.822 -6.925 -9.664 1.00 92.62 84 ASP A CA 1
ATOM 634 C C . ASP A 1 84 ? -6.467 -6.947 -8.941 1.00 92.62 84 ASP A C 1
ATOM 636 O O . ASP A 1 84 ? -5.408 -6.973 -9.571 1.00 92.62 84 ASP A O 1
ATOM 640 N N . PHE A 1 85 ? -6.492 -6.935 -7.605 1.00 93.19 85 PHE A N 1
ATOM 641 C CA . PHE A 1 85 ? -5.270 -7.042 -6.807 1.00 93.19 85 PHE A CA 1
ATOM 642 C C . PHE A 1 85 ? -4.577 -8.405 -6.972 1.00 93.19 85 PHE A C 1
ATOM 644 O O . PHE A 1 85 ? -3.354 -8.476 -6.884 1.00 93.19 85 PHE A O 1
ATOM 651 N N . GLY A 1 86 ? -5.329 -9.487 -7.200 1.00 91.56 86 GLY A N 1
ATOM 652 C CA . GLY A 1 86 ? -4.784 -10.846 -7.276 1.00 91.56 86 GLY A CA 1
ATOM 653 C C . GLY A 1 86 ? -3.861 -11.072 -8.474 1.00 91.56 86 GLY A C 1
ATOM 654 O O . GLY A 1 86 ? -3.035 -11.978 -8.438 1.00 91.56 86 GLY A O 1
ATOM 655 N N . ALA A 1 87 ? -3.971 -10.228 -9.500 1.00 91.69 87 ALA A N 1
ATOM 656 C CA . ALA A 1 87 ? -3.116 -10.245 -10.680 1.00 91.69 87 ALA A CA 1
ATOM 657 C C . ALA A 1 87 ? -1.802 -9.450 -10.513 1.00 91.69 87 ALA A C 1
ATOM 659 O O . ALA A 1 87 ? -0.993 -9.410 -11.442 1.00 91.69 87 ALA A O 1
ATOM 660 N N . LEU A 1 88 ? -1.591 -8.776 -9.373 1.00 93.69 88 LEU A N 1
ATOM 661 C CA . LEU A 1 88 ? -0.418 -7.931 -9.144 1.00 93.69 88 LEU A CA 1
ATOM 662 C C . LEU A 1 88 ? 0.757 -8.715 -8.558 1.00 93.69 88 LEU A C 1
ATOM 664 O O . LEU A 1 88 ? 0.628 -9.399 -7.544 1.00 93.69 88 LEU A O 1
ATOM 668 N N . GLU A 1 89 ? 1.942 -8.494 -9.127 1.00 93.56 89 GLU A N 1
ATOM 669 C CA . GLU A 1 89 ? 3.178 -9.148 -8.702 1.00 93.56 89 GLU A CA 1
ATOM 670 C C . GLU A 1 89 ? 4.168 -8.159 -8.053 1.00 93.56 89 GLU A C 1
ATOM 672 O O . GLU A 1 89 ? 4.250 -6.992 -8.453 1.00 93.56 89 GLU A O 1
ATOM 677 N N . PRO A 1 90 ? 4.974 -8.578 -7.057 1.00 91.12 90 PRO A N 1
ATOM 678 C CA . PRO A 1 90 ? 5.938 -7.693 -6.390 1.00 91.12 90 PRO A CA 1
ATOM 679 C C . PRO A 1 90 ? 7.022 -7.124 -7.319 1.00 91.12 90 PRO A C 1
ATOM 681 O O . PRO A 1 90 ? 7.499 -6.004 -7.100 1.00 91.12 90 PRO A O 1
ATOM 684 N N . ASP A 1 91 ? 7.395 -7.878 -8.356 1.00 93.38 91 ASP A N 1
ATOM 685 C CA . ASP A 1 91 ? 8.477 -7.531 -9.284 1.00 93.38 91 ASP A CA 1
ATOM 686 C C . ASP A 1 91 ? 8.055 -6.480 -10.322 1.00 93.38 91 ASP A C 1
ATOM 688 O O . ASP A 1 91 ? 8.890 -5.739 -10.852 1.00 93.38 91 ASP A O 1
ATOM 692 N N . THR A 1 92 ? 6.752 -6.304 -10.557 1.00 93.31 92 THR A N 1
ATOM 693 C CA . THR A 1 92 ? 6.210 -5.321 -11.509 1.00 93.31 92 THR A CA 1
ATOM 694 C C . THR A 1 92 ? 6.058 -3.932 -10.890 1.00 93.31 92 THR A C 1
ATOM 696 O O . THR A 1 92 ? 5.067 -3.232 -11.092 1.00 93.31 92 THR A O 1
ATOM 699 N N . ARG A 1 93 ? 7.086 -3.476 -10.165 1.00 94.25 93 ARG A N 1
ATOM 700 C CA . ARG A 1 93 ? 7.086 -2.229 -9.380 1.00 94.25 93 ARG A CA 1
ATOM 701 C C . ARG A 1 93 ? 6.526 -1.015 -10.129 1.00 94.25 93 ARG A C 1
ATOM 703 O O . ARG A 1 93 ? 5.686 -0.295 -9.599 1.00 94.25 93 ARG A O 1
ATOM 710 N N . ARG A 1 94 ? 7.016 -0.752 -11.348 1.00 95.31 94 ARG A N 1
ATOM 711 C CA . ARG A 1 94 ? 6.591 0.421 -12.139 1.00 95.31 94 ARG A CA 1
ATOM 712 C C . ARG A 1 94 ? 5.098 0.378 -12.455 1.00 95.31 94 ARG A C 1
ATOM 714 O O . ARG A 1 94 ? 4.441 1.409 -12.367 1.00 95.31 94 ARG A O 1
ATOM 721 N N . HIS A 1 95 ? 4.589 -0.804 -12.795 1.00 95.50 95 HIS A N 1
ATOM 722 C CA . HIS A 1 95 ? 3.172 -1.014 -13.061 1.00 95.50 95 HIS A CA 1
ATOM 723 C C . HIS A 1 95 ? 2.341 -0.791 -11.794 1.00 95.50 95 HIS A C 1
ATOM 725 O O . HIS A 1 95 ? 1.404 -0.002 -11.826 1.00 95.50 95 HIS A O 1
ATOM 731 N N . ASN A 1 96 ? 2.751 -1.379 -10.666 1.00 95.56 96 ASN A N 1
ATOM 732 C CA . ASN A 1 96 ? 2.042 -1.247 -9.389 1.00 95.56 96 ASN A CA 1
ATOM 733 C C . ASN A 1 96 ? 1.931 0.222 -8.952 1.00 95.56 96 ASN A C 1
ATOM 735 O O . ASN A 1 96 ? 0.867 0.674 -8.539 1.00 95.56 96 ASN A O 1
ATOM 739 N N . PHE A 1 97 ? 3.011 1.000 -9.087 1.00 95.31 97 PHE A N 1
ATOM 740 C CA . PHE A 1 97 ? 2.958 2.434 -8.799 1.00 95.31 97 PHE A CA 1
ATOM 741 C C . PHE A 1 97 ? 2.057 3.195 -9.768 1.00 95.31 97 PHE A C 1
ATOM 743 O O . PHE A 1 97 ? 1.252 4.007 -9.321 1.00 95.31 97 PHE A O 1
ATOM 750 N N . ALA A 1 98 ? 2.175 2.943 -11.073 1.00 95.38 98 ALA A N 1
ATOM 751 C CA . ALA A 1 98 ? 1.342 3.612 -12.067 1.00 95.38 98 ALA A CA 1
ATOM 752 C C . ALA A 1 98 ? -0.151 3.345 -11.820 1.00 95.38 98 ALA A C 1
ATOM 754 O O . ALA A 1 98 ? -0.943 4.281 -11.831 1.00 95.38 98 ALA A O 1
ATOM 755 N N . LEU A 1 99 ? -0.516 2.095 -11.528 1.00 94.00 99 LEU A N 1
ATOM 756 C CA . LEU A 1 99 ? -1.885 1.700 -11.208 1.00 94.00 99 LEU A CA 1
ATOM 757 C C . LEU A 1 99 ? -2.392 2.380 -9.931 1.00 94.00 99 LEU A C 1
ATOM 759 O O . LEU A 1 99 ? -3.479 2.959 -9.929 1.00 94.00 99 LEU A O 1
ATOM 763 N N . ALA A 1 100 ? -1.593 2.354 -8.860 1.00 92.88 100 ALA A N 1
ATOM 764 C CA . ALA A 1 100 ? -1.957 2.990 -7.599 1.00 92.88 100 ALA A CA 1
ATOM 765 C C . ALA A 1 100 ? -2.194 4.499 -7.766 1.00 92.88 100 ALA A C 1
ATOM 767 O O . ALA A 1 100 ? -3.207 5.015 -7.306 1.00 92.88 100 ALA A O 1
ATOM 768 N N . PHE A 1 101 ? -1.299 5.207 -8.460 1.00 92.50 101 PHE A N 1
ATOM 769 C CA . PHE A 1 101 ? -1.449 6.647 -8.685 1.00 92.50 101 PHE A CA 1
ATOM 770 C C . PHE A 1 101 ? -2.543 7.005 -9.692 1.00 92.50 101 PHE A C 1
ATOM 772 O O . PHE A 1 101 ? -3.082 8.097 -9.604 1.00 92.50 101 PHE A O 1
ATOM 779 N N . ALA A 1 102 ? -2.882 6.118 -10.630 1.00 91.75 102 ALA A N 1
ATOM 780 C CA . ALA A 1 102 ? -4.012 6.331 -11.534 1.00 91.75 102 ALA A CA 1
ATOM 781 C C . ALA A 1 102 ? -5.372 6.138 -10.841 1.00 91.75 102 ALA A C 1
ATOM 783 O O . ALA A 1 102 ? -6.375 6.671 -11.306 1.00 91.75 102 ALA A O 1
ATOM 784 N N . THR A 1 103 ? -5.407 5.361 -9.755 1.00 87.94 103 THR A N 1
ATOM 785 C CA . THR A 1 103 ? -6.632 5.073 -8.993 1.00 87.94 103 THR A CA 1
ATOM 786 C C . THR A 1 103 ? -6.906 6.107 -7.892 1.00 87.94 103 THR A C 1
ATOM 788 O O . THR A 1 103 ? -8.054 6.263 -7.478 1.00 87.94 103 THR A O 1
ATOM 791 N N . ALA A 1 104 ? -5.860 6.771 -7.388 1.00 78.06 104 ALA A N 1
ATOM 792 C CA . ALA A 1 104 ? -5.930 7.772 -6.318 1.00 78.06 104 ALA A CA 1
ATOM 793 C C . ALA A 1 104 ? -6.316 9.164 -6.841 1.00 78.06 104 ALA A C 1
ATOM 795 O O . ALA A 1 104 ? -7.099 9.842 -6.137 1.00 78.06 104 ALA A O 1
#

Organism: Calyptomena viridis (NCBI:txid135972)